Protein AF-A0A645DY50-F1 (afdb_monomer_lite)

Foldseek 3Di:
DVVVVVVVVVVLVVCCVVVVVCLVVPDPDDPVNLVVSLVSLQVSLVVCVVVVVLVSNLVSLVVSCVSCVVVVPLPSNLVSLLSNLVSCVVVVHDLVVSLVSLVSSLVSCVVVVVVVSNVVSVVVNVVSPDD

Organism: NCBI:txid1076179

Radius of gyration: 15.61 Å; chains: 1; bounding box: 38×38×40 Å

Sequence (131 aa):
MVYAREKELEKAEVYFNRVFEKIYTYPIHTTEDIWRVLNIVFHCGVFFAQDGDLETSDALLNYAIDICSDNHLTYYLARAAAQLAKNAQAKNKSKAEVLELIQDALAFAKINKNKKLIDELNRMKKNDTID

Structure (mmCIF, N/CA/C/O backbone):
data_AF-A0A645DY50-F1
#
_entry.id   AF-A0A645DY50-F1
#
loop_
_atom_site.group_PDB
_atom_site.id
_atom_site.type_symbol
_atom_site.label_atom_id
_atom_site.label_alt_id
_atom_site.label_comp_id
_atom_site.label_asym_id
_atom_site.label_entity_id
_atom_site.label_seq_id
_atom_site.pdbx_PDB_ins_code
_atom_site.Cartn_x
_atom_site.Cartn_y
_atom_site.Cartn_z
_atom_site.occupancy
_atom_site.B_iso_or_equiv
_atom_site.auth_seq_id
_atom_site.auth_comp_id
_atom_site.auth_asym_id
_atom_site.auth_atom_id
_atom_site.pdbx_PDB_model_num
ATOM 1 N N . MET A 1 1 ? -8.383 27.201 -10.229 1.00 48.66 1 MET A N 1
ATOM 2 C CA . MET A 1 1 ? -7.807 26.071 -9.463 1.00 48.66 1 MET A CA 1
ATOM 3 C C . MET A 1 1 ? -8.304 24.710 -9.955 1.00 48.66 1 MET A C 1
ATOM 5 O O . MET A 1 1 ? -7.465 23.839 -10.097 1.00 48.66 1 MET A O 1
ATOM 9 N N . VAL A 1 2 ? -9.585 24.535 -10.315 1.00 37.50 2 VAL A N 1
ATOM 10 C CA . VAL A 1 2 ? -10.121 23.268 -10.880 1.00 37.50 2 VAL A CA 1
ATOM 11 C C . VAL A 1 2 ? -9.463 22.877 -12.218 1.00 37.50 2 VAL A C 1
ATOM 13 O O . VAL A 1 2 ? -8.907 21.794 -12.325 1.00 37.50 2 VAL A O 1
ATOM 16 N N . TYR A 1 3 ? -9.351 23.813 -13.167 1.00 31.73 3 TYR A N 1
ATOM 17 C CA . TYR A 1 3 ? -8.714 23.573 -14.476 1.00 31.73 3 TYR A CA 1
ATOM 18 C C . TYR A 1 3 ? -7.229 23.162 -14.440 1.00 31.73 3 TYR A C 1
ATOM 20 O O . TYR A 1 3 ? -6.725 22.582 -15.398 1.00 31.73 3 TYR A O 1
ATOM 28 N N . ALA A 1 4 ? -6.495 23.516 -13.379 1.00 39.62 4 ALA A N 1
ATOM 29 C CA . ALA A 1 4 ? -5.093 23.116 -13.232 1.00 39.62 4 ALA A CA 1
ATOM 30 C C . ALA A 1 4 ? -5.000 21.661 -12.757 1.00 39.62 4 ALA A C 1
ATOM 32 O O . ALA A 1 4 ? -4.201 20.902 -13.291 1.00 39.62 4 ALA A O 1
ATOM 33 N N . ARG A 1 5 ? -5.886 21.276 -11.830 1.00 48.03 5 ARG A N 1
ATOM 34 C CA . ARG A 1 5 ? -6.011 19.910 -11.324 1.00 48.03 5 ARG A CA 1
ATOM 35 C C . ARG A 1 5 ? -6.487 18.952 -12.416 1.00 48.03 5 ARG A C 1
ATOM 37 O O . ARG A 1 5 ? -5.848 17.938 -12.626 1.00 48.03 5 ARG A O 1
ATOM 44 N N . GLU A 1 6 ? -7.507 19.318 -13.192 1.00 51.97 6 GLU A N 1
ATOM 45 C CA . GLU A 1 6 ? -7.982 18.506 -14.329 1.00 51.97 6 GLU A CA 1
ATOM 46 C C . GLU A 1 6 ? -6.885 18.266 -15.379 1.00 51.97 6 GLU A C 1
ATOM 48 O O . GLU A 1 6 ? -6.697 17.144 -15.838 1.00 51.97 6 GLU A O 1
ATOM 53 N N . LYS A 1 7 ? -6.081 19.289 -15.700 1.00 55.44 7 LYS A N 1
ATOM 54 C CA . LYS A 1 7 ? -4.935 19.143 -16.614 1.00 55.44 7 LYS A CA 1
ATOM 55 C C . LYS A 1 7 ? -3.785 18.320 -16.035 1.00 55.44 7 LYS A C 1
ATOM 57 O O . LYS A 1 7 ? -2.999 17.764 -16.799 1.00 55.44 7 LYS A O 1
ATOM 62 N N . GLU A 1 8 ? -3.622 18.296 -14.717 1.00 57.53 8 GLU A N 1
ATOM 63 C CA . GLU A 1 8 ? -2.635 17.449 -14.042 1.00 57.53 8 GLU A CA 1
ATOM 64 C C . GLU A 1 8 ? -3.101 15.995 -13.968 1.00 57.53 8 GLU A C 1
ATOM 66 O O . GLU A 1 8 ? -2.274 15.105 -14.139 1.00 57.53 8 GLU A O 1
ATOM 71 N N . LEU A 1 9 ? -4.407 15.760 -13.824 1.00 56.50 9 LEU A N 1
ATOM 72 C CA . LEU A 1 9 ? -5.022 14.433 -13.865 1.00 56.50 9 LEU A CA 1
ATOM 73 C C . LEU A 1 9 ? -4.952 13.817 -15.254 1.00 56.50 9 LEU A C 1
ATOM 75 O O . LEU A 1 9 ? -4.447 12.712 -15.396 1.00 56.50 9 LEU A O 1
ATOM 79 N N . GLU A 1 10 ? -5.328 14.566 -16.288 1.00 59.78 10 GLU A N 1
ATOM 80 C CA . GLU A 1 10 ? -5.237 14.104 -17.676 1.00 59.78 10 GLU A CA 1
ATOM 81 C C . GLU A 1 10 ? -3.776 13.794 -18.062 1.00 59.78 10 GLU A C 1
ATOM 83 O O . GLU A 1 10 ? -3.477 12.815 -18.744 1.00 59.78 10 GLU A O 1
ATOM 88 N N . LYS A 1 11 ? -2.814 14.578 -17.553 1.00 59.03 11 LYS A N 1
ATOM 89 C CA . LYS A 1 11 ? -1.381 14.286 -17.717 1.00 59.03 11 LYS A CA 1
ATOM 90 C C . LYS A 1 11 ? -0.924 13.077 -16.913 1.00 59.03 11 LYS A C 1
ATOM 92 O O . LYS A 1 11 ? -0.106 12.318 -17.428 1.00 59.03 11 LYS A O 1
ATOM 97 N N . ALA A 1 12 ? -1.394 12.916 -15.680 1.00 56.94 12 ALA A N 1
ATOM 98 C CA . ALA A 1 12 ? -1.058 11.779 -14.836 1.00 56.94 12 ALA A CA 1
ATOM 99 C C . ALA A 1 12 ? -1.614 10.487 -15.430 1.00 56.94 12 ALA A C 1
ATOM 101 O O . ALA A 1 12 ? -0.880 9.515 -15.489 1.00 56.94 12 ALA A O 1
ATOM 102 N N . GLU A 1 13 ? -2.833 10.501 -15.961 1.00 61.38 13 GLU A N 1
ATOM 103 C CA . GLU A 1 13 ? -3.481 9.378 -16.635 1.00 61.38 13 GLU A CA 1
ATOM 104 C C . GLU A 1 13 ? -2.799 9.036 -17.969 1.00 61.38 13 GLU A C 1
ATOM 106 O O . GLU A 1 13 ? -2.510 7.875 -18.243 1.00 61.38 13 GLU A O 1
ATOM 111 N N . VAL A 1 14 ? -2.439 10.030 -18.790 1.00 61.66 14 VAL A N 1
ATOM 112 C CA . VAL A 1 14 ? -1.679 9.792 -20.032 1.00 61.66 14 VAL A CA 1
ATOM 113 C C . VAL A 1 14 ? -0.261 9.298 -19.740 1.00 61.66 14 VAL A C 1
ATOM 115 O O . VAL A 1 14 ? 0.240 8.411 -20.437 1.00 61.66 14 VAL A O 1
ATOM 118 N N . TYR A 1 15 ? 0.407 9.863 -18.730 1.00 60.69 15 TYR A N 1
ATOM 119 C CA . TYR A 1 15 ? 1.706 9.378 -18.266 1.00 60.69 15 TYR A CA 1
ATOM 120 C C . TYR A 1 15 ? 1.566 7.953 -17.741 1.00 60.69 15 TYR A C 1
ATOM 122 O O . TYR A 1 15 ? 2.341 7.091 -18.135 1.00 60.69 15 TYR A O 1
ATOM 130 N N . PHE A 1 16 ? 0.532 7.697 -16.946 1.00 62.78 16 PHE A N 1
ATOM 131 C CA . PHE A 1 16 ? 0.197 6.401 -16.394 1.00 62.78 16 PHE A CA 1
ATOM 132 C C . PHE A 1 16 ? -0.021 5.380 -17.501 1.00 62.78 16 PHE A C 1
ATOM 134 O O . PHE A 1 16 ? 0.802 4.493 -17.628 1.00 62.78 16 PHE A O 1
ATOM 141 N N . ASN A 1 17 ? -0.996 5.552 -18.390 1.00 64.56 17 ASN A N 1
ATOM 142 C CA . ASN A 1 17 ? -1.288 4.604 -19.468 1.00 64.56 17 ASN A CA 1
ATOM 143 C C . ASN A 1 17 ? -0.057 4.296 -20.341 1.00 64.56 17 ASN A C 1
ATOM 145 O O . ASN A 1 17 ? 0.209 3.141 -20.664 1.00 64.56 17 ASN A O 1
ATOM 149 N N . ARG A 1 18 ? 0.770 5.305 -20.657 1.00 62.44 18 ARG A N 1
ATOM 150 C CA . ARG A 1 18 ? 1.994 5.114 -21.463 1.00 62.44 18 ARG A CA 1
ATOM 151 C C . ARG A 1 18 ? 3.145 4.461 -20.705 1.00 62.44 18 ARG A C 1
ATOM 153 O O . ARG A 1 18 ? 3.996 3.819 -21.322 1.00 62.44 18 ARG A O 1
ATOM 160 N N . VAL A 1 19 ? 3.240 4.699 -19.402 1.00 62.69 19 VAL A N 1
ATOM 161 C CA . VAL A 1 19 ? 4.303 4.161 -18.551 1.00 62.69 19 VAL A CA 1
ATOM 162 C C . VAL A 1 19 ? 3.910 2.785 -18.025 1.00 62.69 19 VAL A C 1
ATOM 164 O O . VAL A 1 19 ? 4.783 1.942 -17.903 1.00 62.69 19 VAL A O 1
ATOM 167 N N . PHE A 1 20 ? 2.627 2.512 -17.804 1.00 65.19 20 PHE A N 1
ATOM 168 C CA . PHE A 1 20 ? 2.112 1.264 -17.253 1.00 65.19 20 PHE A CA 1
ATOM 169 C C . PHE A 1 20 ? 2.265 0.107 -18.237 1.00 65.19 20 PHE A C 1
ATOM 171 O O . PHE A 1 20 ? 2.861 -0.903 -17.872 1.00 65.19 20 PHE A O 1
ATOM 178 N N . GLU A 1 21 ? 1.871 0.289 -19.505 1.00 64.56 21 GLU A N 1
ATOM 179 C CA . GLU A 1 21 ? 2.150 -0.701 -20.561 1.00 64.56 21 GLU A CA 1
ATOM 180 C C . GLU A 1 21 ? 3.646 -1.030 -20.629 1.00 64.56 21 GLU A C 1
ATOM 182 O O . GLU A 1 21 ? 4.041 -2.191 -20.719 1.00 64.56 21 GLU A O 1
ATOM 187 N N . LYS A 1 22 ? 4.497 -0.006 -20.504 1.00 63.84 22 LYS A N 1
ATOM 188 C CA . LYS A 1 22 ? 5.949 -0.185 -20.519 1.00 63.84 22 LYS A CA 1
ATOM 189 C C . LYS A 1 22 ? 6.477 -0.836 -19.248 1.00 63.84 22 LYS A C 1
ATOM 191 O O . LYS A 1 22 ? 7.391 -1.637 -19.373 1.00 63.84 22 LYS A O 1
ATOM 196 N N . ILE A 1 23 ? 5.921 -0.535 -18.072 1.00 66.69 23 ILE A N 1
ATOM 197 C CA . ILE A 1 23 ? 6.316 -1.104 -16.776 1.00 66.69 23 ILE A CA 1
ATOM 198 C C . ILE A 1 23 ? 6.043 -2.608 -16.745 1.00 66.69 23 ILE A C 1
ATOM 200 O O . ILE A 1 23 ? 6.944 -3.351 -16.372 1.00 66.69 23 ILE A O 1
ATOM 204 N N . TYR A 1 24 ? 4.867 -3.068 -17.189 1.00 62.62 24 TYR A N 1
ATOM 205 C CA . TYR A 1 24 ? 4.560 -4.507 -17.218 1.00 62.62 24 TYR A CA 1
ATOM 206 C C . TYR A 1 24 ? 5.502 -5.288 -18.133 1.00 62.62 24 TYR A C 1
ATOM 208 O O . TYR A 1 24 ? 5.843 -6.433 -17.853 1.00 62.62 24 TYR A O 1
ATOM 216 N N . THR A 1 25 ? 5.937 -4.660 -19.224 1.00 66.50 25 THR A N 1
ATOM 217 C CA . THR A 1 25 ? 6.898 -5.252 -20.162 1.00 66.50 25 THR A CA 1
ATOM 218 C C . THR A 1 25 ? 8.355 -4.937 -19.824 1.00 66.50 25 THR A C 1
ATOM 220 O O . THR A 1 25 ? 9.249 -5.392 -20.539 1.00 66.50 25 THR A O 1
ATOM 223 N N . TYR A 1 26 ? 8.619 -4.137 -18.783 1.00 65.44 26 TYR A N 1
ATOM 224 C CA . TYR A 1 26 ? 9.970 -3.692 -18.469 1.00 65.44 26 TYR A CA 1
ATOM 225 C C . TYR A 1 26 ? 10.726 -4.855 -17.835 1.00 65.44 26 TYR A C 1
ATOM 227 O O . TYR A 1 26 ? 10.325 -5.341 -16.775 1.00 65.44 26 TYR A O 1
ATOM 235 N N . PRO A 1 27 ? 11.826 -5.313 -18.444 1.00 61.06 27 PRO A N 1
ATOM 236 C CA . PRO A 1 27 ? 12.521 -6.458 -17.913 1.00 61.06 27 PRO A CA 1
ATOM 237 C C . PRO A 1 27 ? 13.306 -6.021 -16.672 1.00 61.06 27 PRO A C 1
ATOM 239 O O . PRO A 1 27 ? 14.251 -5.233 -16.728 1.00 61.06 27 PRO A O 1
ATOM 242 N N . ILE A 1 28 ? 12.861 -6.507 -15.518 1.00 66.75 28 ILE A N 1
ATOM 243 C CA . ILE A 1 28 ? 13.499 -6.249 -14.233 1.00 66.75 28 ILE A CA 1
ATOM 244 C C . ILE A 1 28 ? 14.752 -7.125 -14.155 1.00 66.75 28 ILE A C 1
ATOM 246 O O . ILE A 1 28 ? 14.666 -8.334 -13.951 1.00 66.75 28 ILE A O 1
ATOM 250 N N . HIS A 1 29 ? 15.920 -6.517 -14.352 1.00 72.06 29 HIS A N 1
ATOM 251 C CA . HIS A 1 29 ? 17.202 -7.228 -14.331 1.00 72.06 29 HIS A CA 1
ATOM 252 C C . HIS A 1 29 ? 18.043 -6.906 -13.100 1.00 72.06 29 HIS A C 1
ATOM 254 O O . HIS A 1 29 ? 18.891 -7.705 -12.705 1.00 72.06 29 HIS A O 1
ATOM 260 N N . THR A 1 30 ? 17.823 -5.736 -12.501 1.00 81.62 30 THR A N 1
ATOM 261 C CA . THR A 1 30 ? 18.624 -5.240 -11.385 1.00 81.62 30 THR A CA 1
ATOM 262 C C . THR A 1 30 ? 17.754 -4.793 -10.220 1.00 81.62 30 THR A C 1
ATOM 264 O O . THR A 1 30 ? 16.587 -4.433 -10.370 1.00 81.62 30 THR A O 1
ATOM 267 N N . THR A 1 31 ? 18.362 -4.737 -9.038 1.00 81.81 31 THR A N 1
ATOM 268 C CA . THR A 1 31 ? 17.743 -4.152 -7.849 1.00 81.81 31 THR A CA 1
ATOM 269 C C . THR A 1 31 ? 17.305 -2.702 -8.088 1.00 81.81 31 THR A C 1
ATOM 271 O O . THR A 1 31 ? 16.239 -2.298 -7.636 1.00 81.81 31 THR A O 1
ATOM 274 N N . GLU A 1 32 ? 18.085 -1.918 -8.835 1.00 85.25 32 GLU A N 1
ATOM 275 C CA . GLU A 1 32 ? 17.784 -0.517 -9.163 1.00 85.25 32 GLU A CA 1
ATOM 276 C C . GLU A 1 32 ? 16.527 -0.376 -10.030 1.00 85.25 32 GLU A C 1
ATOM 278 O O . GLU A 1 32 ? 15.711 0.520 -9.796 1.00 85.25 32 GLU A O 1
ATOM 283 N N . ASP A 1 33 ? 16.327 -1.297 -10.976 1.00 84.19 33 ASP A N 1
ATOM 284 C CA . ASP A 1 33 ? 15.113 -1.354 -11.789 1.00 84.19 33 ASP A CA 1
ATOM 285 C C . ASP A 1 33 ? 13.871 -1.595 -10.926 1.00 84.19 33 ASP A C 1
ATOM 287 O O . ASP A 1 33 ? 12.869 -0.894 -11.095 1.00 84.19 33 ASP A O 1
ATOM 291 N N . ILE A 1 34 ? 13.961 -2.519 -9.958 1.00 86.06 34 ILE A N 1
ATOM 292 C CA . ILE A 1 34 ? 12.879 -2.791 -8.999 1.00 86.06 34 ILE A CA 1
ATOM 293 C C . ILE A 1 34 ? 12.531 -1.513 -8.242 1.00 86.06 34 ILE A C 1
ATOM 295 O O . ILE A 1 34 ? 11.369 -1.112 -8.207 1.00 86.06 34 ILE A O 1
ATOM 299 N N . TRP A 1 35 ? 13.531 -0.835 -7.671 1.00 87.19 35 TRP A N 1
ATOM 300 C CA . TRP A 1 35 ? 13.307 0.396 -6.911 1.00 87.19 35 TRP A CA 1
ATOM 301 C C . TRP A 1 35 ? 12.666 1.494 -7.756 1.00 87.19 35 TRP A C 1
ATOM 303 O O . TRP A 1 35 ? 11.796 2.209 -7.255 1.00 87.19 35 TRP A O 1
ATOM 313 N N . ARG A 1 36 ? 13.062 1.629 -9.027 1.00 87.06 36 ARG A N 1
ATOM 314 C CA . ARG A 1 36 ? 12.497 2.634 -9.931 1.00 87.06 36 ARG A CA 1
ATOM 315 C C . ARG A 1 36 ? 11.036 2.341 -10.257 1.00 87.06 36 ARG A C 1
ATOM 317 O O . ARG A 1 36 ? 10.207 3.240 -10.132 1.00 87.06 36 ARG A O 1
ATOM 324 N N . VAL A 1 37 ? 10.719 1.105 -10.644 1.00 86.38 37 VAL A N 1
ATOM 325 C CA . VAL A 1 37 ? 9.336 0.693 -10.930 1.00 86.38 37 VAL A CA 1
ATOM 326 C C . VAL A 1 37 ? 8.470 0.873 -9.686 1.00 86.38 37 VAL A C 1
ATOM 328 O O . VAL A 1 37 ? 7.431 1.524 -9.743 1.00 86.38 37 VAL A O 1
ATOM 331 N N . LEU A 1 38 ? 8.941 0.377 -8.545 1.00 90.38 38 LEU A N 1
ATOM 332 C CA . LEU A 1 38 ? 8.220 0.426 -7.281 1.00 90.38 38 LEU A CA 1
ATOM 333 C C . LEU A 1 38 ? 7.967 1.861 -6.814 1.00 90.38 38 LEU A C 1
ATOM 335 O O . LEU A 1 38 ? 6.875 2.164 -6.341 1.00 90.38 38 LEU A O 1
ATOM 339 N N . ASN A 1 39 ? 8.940 2.761 -6.990 1.00 90.06 39 ASN A N 1
ATOM 340 C CA . ASN A 1 39 ? 8.759 4.180 -6.699 1.00 90.06 39 ASN A CA 1
ATOM 341 C C . ASN A 1 39 ? 7.628 4.779 -7.549 1.00 90.06 39 ASN A C 1
ATOM 343 O O . ASN A 1 39 ? 6.711 5.379 -6.990 1.00 90.06 39 ASN A O 1
ATOM 347 N N . ILE A 1 40 ? 7.657 4.566 -8.869 1.00 88.06 40 ILE A N 1
ATOM 348 C CA . ILE A 1 40 ? 6.643 5.098 -9.790 1.00 88.06 40 ILE A CA 1
ATOM 349 C C . ILE A 1 40 ? 5.259 4.548 -9.436 1.00 88.06 40 ILE A C 1
ATOM 351 O O . ILE A 1 40 ? 4.342 5.323 -9.177 1.00 88.06 40 ILE A O 1
ATOM 355 N N . VAL A 1 41 ? 5.120 3.221 -9.363 1.00 90.12 41 VAL A N 1
ATOM 356 C CA . VAL A 1 41 ? 3.842 2.543 -9.096 1.00 90.12 41 VAL A CA 1
ATOM 357 C C . VAL A 1 41 ? 3.257 2.988 -7.755 1.00 90.12 41 VAL A C 1
ATOM 359 O O . VAL A 1 41 ? 2.092 3.379 -7.692 1.00 90.12 41 VAL A O 1
ATOM 362 N N . PHE A 1 42 ? 4.067 3.000 -6.692 1.00 94.12 42 PHE A N 1
ATOM 363 C CA . PHE A 1 42 ? 3.613 3.417 -5.367 1.00 94.12 42 PHE A CA 1
ATOM 364 C C . PHE A 1 42 ? 3.136 4.875 -5.356 1.00 94.12 42 PHE A C 1
ATOM 366 O O . PHE A 1 42 ? 2.071 5.177 -4.815 1.00 94.12 42 PHE A O 1
ATOM 373 N N . HIS A 1 43 ? 3.909 5.793 -5.945 1.00 91.62 43 HIS A N 1
ATOM 374 C CA . HIS A 1 43 ? 3.550 7.209 -5.948 1.00 91.62 43 HIS A CA 1
ATOM 375 C C . HIS A 1 43 ? 2.329 7.503 -6.826 1.00 91.62 43 HIS A C 1
ATOM 377 O O . HIS A 1 43 ? 1.501 8.319 -6.424 1.00 91.62 43 HIS A O 1
ATOM 383 N N . CYS A 1 44 ? 2.159 6.799 -7.949 1.00 89.00 44 CYS A N 1
ATOM 384 C CA . CYS A 1 44 ? 0.922 6.839 -8.727 1.00 89.00 44 CYS A CA 1
ATOM 385 C C . CYS A 1 44 ? -0.268 6.326 -7.907 1.00 89.00 44 CYS A C 1
ATOM 387 O O . CYS A 1 44 ? -1.298 6.991 -7.859 1.00 89.00 44 CYS A O 1
ATOM 389 N N . GLY A 1 45 ? -0.118 5.204 -7.195 1.00 91.62 45 GLY A N 1
ATOM 390 C CA . GLY A 1 45 ? -1.177 4.670 -6.336 1.00 91.62 45 GLY A CA 1
ATOM 391 C C . GLY A 1 45 ? -1.626 5.681 -5.278 1.00 91.62 45 GLY A C 1
ATOM 392 O O . GLY A 1 45 ? -2.817 5.947 -5.132 1.00 91.62 45 GLY A O 1
ATOM 393 N N . VAL A 1 46 ? -0.682 6.326 -4.588 1.00 94.44 46 VAL A N 1
ATOM 394 C CA . VAL A 1 46 ? -0.993 7.387 -3.612 1.00 94.44 46 VAL A CA 1
ATOM 395 C C . VAL A 1 46 ? -1.643 8.608 -4.273 1.00 94.44 46 VAL A C 1
ATOM 397 O O . VAL A 1 46 ? -2.545 9.201 -3.687 1.00 94.44 46 VAL A O 1
ATOM 400 N N . PHE A 1 47 ? -1.208 8.990 -5.475 1.00 89.88 47 PHE A N 1
ATOM 401 C CA . PHE A 1 47 ? -1.784 10.116 -6.212 1.00 89.88 47 PHE A CA 1
ATOM 402 C C . PHE A 1 47 ? -3.258 9.874 -6.561 1.00 89.88 47 PHE A C 1
ATOM 404 O O . PHE A 1 47 ? -4.102 10.704 -6.231 1.00 89.88 47 PHE A O 1
ATOM 411 N N . PHE A 1 48 ? -3.591 8.713 -7.131 1.00 87.75 48 PHE A N 1
ATOM 412 C CA . PHE A 1 48 ? -4.982 8.365 -7.437 1.00 87.75 48 PHE A CA 1
ATOM 413 C C . PHE A 1 48 ? -5.847 8.269 -6.170 1.00 87.75 48 PHE A C 1
ATOM 415 O O . PHE A 1 48 ? -6.987 8.729 -6.174 1.00 87.75 48 PHE A O 1
ATOM 422 N N . ALA A 1 49 ? -5.286 7.803 -5.043 1.00 93.38 49 ALA A N 1
ATOM 423 C CA . ALA A 1 49 ? -5.992 7.839 -3.760 1.00 93.38 49 ALA A CA 1
ATOM 424 C C . ALA A 1 49 ? -6.359 9.266 -3.322 1.00 93.38 49 ALA A C 1
ATOM 426 O O . ALA A 1 49 ? -7.456 9.500 -2.821 1.00 93.38 49 ALA A O 1
ATOM 427 N N . GLN A 1 50 ? -5.442 10.223 -3.497 1.00 92.06 50 GLN A N 1
ATOM 428 C CA . GLN A 1 50 ? -5.673 11.633 -3.159 1.00 92.06 50 GLN A CA 1
ATOM 429 C C . GLN A 1 50 ? -6.704 12.292 -4.074 1.00 92.06 50 GLN A C 1
ATOM 431 O O . GLN A 1 50 ? -7.383 13.234 -3.655 1.00 92.06 50 GLN A O 1
ATOM 436 N N . ASP A 1 51 ? -6.814 11.809 -5.310 1.00 86.75 51 ASP A N 1
ATOM 437 C CA . ASP A 1 51 ? -7.802 12.309 -6.252 1.00 86.75 51 ASP A CA 1
ATOM 438 C C . ASP A 1 51 ? -9.192 11.680 -6.088 1.00 86.75 51 ASP A C 1
ATOM 440 O O . ASP A 1 51 ? -10.187 12.269 -6.498 1.00 86.75 51 ASP A O 1
ATOM 444 N N . GLY A 1 52 ? -9.277 10.545 -5.391 1.00 90.00 52 GLY A N 1
ATOM 445 C CA . GLY A 1 52 ? -10.525 9.824 -5.144 1.00 90.00 52 GLY A CA 1
ATOM 446 C C . GLY A 1 52 ? -10.778 8.676 -6.121 1.00 90.00 52 GLY A C 1
ATOM 447 O O . GLY A 1 52 ? -11.762 7.957 -5.952 1.00 90.00 52 GLY A O 1
ATOM 448 N N . ASP A 1 53 ? -9.879 8.439 -7.081 1.00 88.38 53 ASP A N 1
ATOM 449 C CA . ASP A 1 53 ? -9.873 7.214 -7.882 1.00 88.38 53 ASP A CA 1
ATOM 450 C C . ASP A 1 53 ? -9.241 6.065 -7.082 1.00 88.38 53 ASP A C 1
ATOM 452 O O . ASP A 1 53 ? -8.084 5.660 -7.242 1.00 88.38 53 ASP A O 1
ATOM 456 N N . LEU A 1 54 ? -10.030 5.565 -6.135 1.00 93.12 54 LEU A N 1
ATOM 457 C CA . LEU A 1 54 ? -9.596 4.536 -5.203 1.00 93.12 54 LEU A CA 1
ATOM 458 C C . LEU A 1 54 ? -9.489 3.149 -5.863 1.00 93.12 54 LEU A C 1
ATOM 460 O O . LEU A 1 54 ? -8.851 2.266 -5.300 1.00 93.12 54 LEU A O 1
ATOM 464 N N . GLU A 1 55 ? -10.106 2.920 -7.025 1.00 90.94 55 GLU A N 1
ATOM 465 C CA . GLU A 1 55 ? -9.977 1.648 -7.753 1.00 90.94 55 GLU A CA 1
ATOM 466 C C . GLU A 1 55 ? -8.627 1.559 -8.466 1.00 90.94 55 GLU A C 1
ATOM 468 O O . GLU A 1 55 ? -7.885 0.595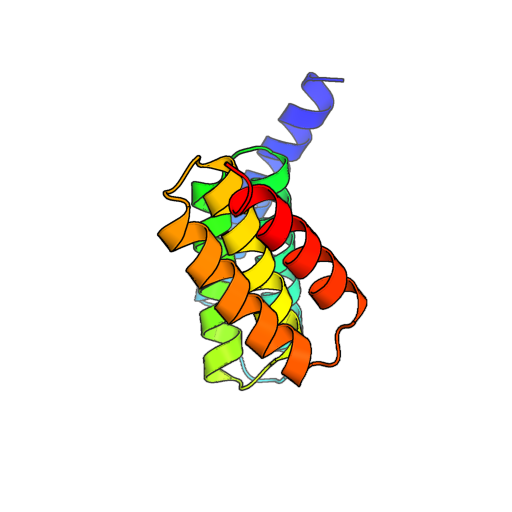 -8.260 1.00 90.94 55 GLU A O 1
ATOM 473 N N . THR A 1 56 ? -8.246 2.599 -9.216 1.00 86.81 56 THR A N 1
ATOM 474 C CA . THR A 1 56 ? -6.919 2.664 -9.847 1.00 86.81 56 THR A CA 1
ATOM 475 C C . THR A 1 56 ? -5.814 2.664 -8.792 1.00 86.81 56 THR A C 1
ATOM 477 O O . THR A 1 56 ? -4.795 1.985 -8.943 1.00 86.81 56 THR A O 1
ATOM 480 N N . SER A 1 57 ? -6.029 3.374 -7.679 1.00 93.69 57 SER A N 1
ATOM 481 C CA . SER A 1 57 ? -5.115 3.345 -6.539 1.00 93.69 57 SER A CA 1
ATOM 482 C C . SER A 1 57 ? -4.906 1.932 -5.991 1.00 93.69 57 SER A C 1
ATOM 484 O O . SER A 1 57 ? -3.761 1.498 -5.853 1.00 93.69 57 SER A O 1
ATOM 486 N N . ASP A 1 58 ? -5.986 1.194 -5.719 1.00 95.75 58 ASP A N 1
ATOM 487 C CA . ASP A 1 58 ? -5.893 -0.159 -5.166 1.00 95.75 58 ASP A CA 1
ATOM 488 C C . ASP A 1 58 ? -5.183 -1.112 -6.130 1.00 95.75 58 ASP A C 1
ATOM 490 O O . ASP A 1 58 ? -4.308 -1.868 -5.707 1.00 95.75 58 ASP A O 1
ATOM 494 N N . ALA A 1 59 ? -5.491 -1.049 -7.429 1.00 90.25 59 ALA A N 1
ATOM 495 C CA . ALA A 1 59 ? -4.815 -1.863 -8.438 1.00 90.25 59 ALA A CA 1
ATOM 496 C C . ALA A 1 59 ? -3.293 -1.631 -8.433 1.00 90.25 59 ALA A C 1
ATOM 498 O O . ALA A 1 59 ? -2.504 -2.577 -8.471 1.00 90.25 59 ALA A O 1
ATOM 499 N N . LEU A 1 60 ? -2.870 -0.370 -8.314 1.00 91.06 60 LEU A N 1
ATOM 500 C CA . LEU A 1 60 ? -1.458 -0.001 -8.276 1.00 91.06 60 LEU A CA 1
ATOM 501 C C . LEU A 1 60 ? -0.741 -0.457 -7.021 1.00 91.06 60 LEU A C 1
ATOM 503 O O . LEU A 1 60 ? 0.388 -0.942 -7.078 1.00 91.06 60 LEU A O 1
ATOM 507 N N . LEU A 1 61 ? -1.383 -0.269 -5.877 1.00 95.75 61 LEU A N 1
ATOM 508 C CA . LEU A 1 61 ? -0.794 -0.613 -4.595 1.00 95.75 61 LEU A CA 1
ATOM 509 C C . LEU A 1 61 ? -0.695 -2.130 -4.434 1.00 95.75 61 LEU A C 1
ATOM 511 O O . LEU A 1 61 ? 0.317 -2.592 -3.917 1.00 95.75 61 LEU A O 1
ATOM 515 N N . ASN A 1 62 ? -1.666 -2.895 -4.940 1.00 95.38 62 ASN A N 1
ATOM 516 C CA . ASN A 1 62 ? -1.569 -4.355 -5.000 1.00 95.38 62 ASN A CA 1
ATOM 517 C C . ASN A 1 62 ? -0.407 -4.802 -5.895 1.00 95.38 62 ASN A C 1
ATOM 519 O O . ASN A 1 62 ? 0.420 -5.593 -5.456 1.00 95.38 62 ASN A O 1
ATOM 523 N N . TYR A 1 63 ? -0.241 -4.203 -7.078 1.00 91.25 63 TYR A N 1
ATOM 524 C CA . TYR A 1 63 ? 0.917 -4.507 -7.924 1.00 91.25 63 TYR A CA 1
ATOM 525 C C . TYR A 1 63 ? 2.257 -4.162 -7.242 1.00 91.25 63 TYR A C 1
ATOM 527 O O . TYR A 1 63 ? 3.230 -4.911 -7.335 1.00 91.25 63 TYR A O 1
ATOM 535 N N . ALA A 1 64 ? 2.322 -3.056 -6.490 1.00 93.12 64 ALA A N 1
ATOM 536 C CA . ALA A 1 64 ? 3.496 -2.734 -5.679 1.00 93.12 64 ALA A CA 1
ATOM 537 C C . ALA A 1 64 ? 3.752 -3.776 -4.571 1.00 93.12 64 ALA A C 1
ATOM 539 O O . ALA A 1 64 ? 4.912 -4.079 -4.284 1.00 93.12 64 ALA A O 1
ATOM 540 N N . ILE A 1 65 ? 2.698 -4.324 -3.954 1.00 95.25 65 ILE A N 1
ATOM 541 C CA . ILE A 1 65 ? 2.795 -5.411 -2.968 1.00 95.25 65 ILE A CA 1
ATOM 542 C C . ILE A 1 65 ? 3.322 -6.694 -3.615 1.00 95.25 65 ILE A C 1
ATOM 544 O O . ILE A 1 65 ? 4.190 -7.333 -3.017 1.00 95.25 65 ILE A O 1
ATOM 548 N N . ASP A 1 66 ? 2.872 -7.040 -4.820 1.00 92.00 66 ASP A N 1
ATOM 549 C CA . ASP A 1 66 ? 3.349 -8.221 -5.550 1.00 92.00 66 ASP A CA 1
ATOM 550 C C . ASP A 1 66 ? 4.854 -8.113 -5.834 1.00 92.00 66 ASP A C 1
ATOM 552 O O . ASP A 1 66 ? 5.631 -8.976 -5.422 1.00 92.00 66 ASP A O 1
ATOM 556 N N . ILE A 1 67 ? 5.305 -6.979 -6.393 1.00 89.56 67 ILE A N 1
ATOM 557 C CA . ILE A 1 67 ? 6.738 -6.709 -6.616 1.00 89.56 67 ILE A CA 1
ATOM 558 C C . ILE A 1 67 ? 7.522 -6.812 -5.301 1.00 89.56 67 ILE A C 1
ATOM 560 O O . ILE A 1 67 ? 8.614 -7.388 -5.257 1.00 89.56 67 ILE A O 1
ATOM 564 N N . CYS A 1 68 ? 6.994 -6.232 -4.222 1.00 92.94 68 CYS A N 1
ATOM 565 C CA . CYS A 1 68 ? 7.617 -6.293 -2.907 1.00 92.94 68 CYS A CA 1
ATOM 566 C C . CYS A 1 68 ? 7.728 -7.723 -2.367 1.00 92.94 68 CYS A C 1
ATOM 568 O O . CYS A 1 68 ? 8.753 -8.054 -1.769 1.00 92.94 68 CYS A O 1
ATOM 570 N N . SER A 1 69 ? 6.700 -8.545 -2.562 1.00 91.25 69 SER A N 1
ATOM 571 C CA . SER A 1 69 ? 6.652 -9.937 -2.109 1.00 91.25 69 SER A CA 1
ATOM 572 C C . SER A 1 69 ? 7.676 -10.790 -2.853 1.00 91.25 69 SER A C 1
ATOM 574 O O . SER A 1 69 ? 8.489 -11.457 -2.208 1.00 91.25 69 SER A O 1
ATOM 576 N N . ASP A 1 70 ? 7.714 -10.670 -4.181 1.00 89.25 70 ASP A N 1
ATOM 577 C CA . ASP A 1 70 ? 8.609 -11.436 -5.056 1.00 89.25 70 ASP A CA 1
ATOM 578 C C . ASP A 1 70 ? 10.088 -11.106 -4.825 1.00 89.25 70 ASP A C 1
ATOM 580 O O . ASP A 1 70 ? 10.960 -11.959 -4.974 1.00 89.25 70 ASP A O 1
ATOM 584 N N . ASN A 1 71 ? 10.379 -9.865 -4.425 1.00 86.75 71 ASN A N 1
ATOM 585 C CA . ASN A 1 71 ? 11.747 -9.371 -4.245 1.00 86.75 71 ASN A CA 1
ATOM 586 C C . ASN A 1 71 ? 12.135 -9.169 -2.771 1.00 86.75 71 ASN A C 1
ATOM 588 O O . ASN A 1 71 ? 13.191 -8.606 -2.477 1.00 86.75 71 ASN A O 1
ATOM 592 N N . HIS A 1 72 ? 11.280 -9.600 -1.838 1.00 88.44 72 HIS A N 1
ATOM 593 C CA . HIS A 1 72 ? 11.473 -9.487 -0.387 1.00 88.44 72 HIS A CA 1
ATOM 594 C C . HIS A 1 72 ? 11.765 -8.052 0.103 1.00 88.44 72 HIS A C 1
ATOM 596 O O . HIS A 1 72 ? 12.533 -7.828 1.044 1.00 88.44 72 HIS A O 1
ATOM 602 N N . LEU A 1 73 ? 11.138 -7.052 -0.527 1.00 90.06 73 LEU A N 1
ATOM 603 C CA . LEU A 1 73 ? 11.317 -5.636 -0.208 1.00 90.06 73 LEU A CA 1
ATOM 604 C C . LEU A 1 73 ? 10.269 -5.155 0.789 1.00 90.06 73 LEU A C 1
ATOM 606 O O . LEU A 1 73 ? 9.106 -4.944 0.458 1.00 90.06 73 LEU A O 1
ATOM 610 N N . THR A 1 74 ? 10.695 -4.874 2.014 1.00 90.69 74 THR A N 1
ATOM 611 C CA . THR A 1 74 ? 9.760 -4.555 3.095 1.00 90.69 74 THR A CA 1
ATOM 612 C C . THR A 1 74 ? 9.365 -3.074 3.150 1.00 90.69 74 THR A C 1
ATOM 614 O O . THR A 1 74 ? 8.269 -2.759 3.615 1.00 90.69 74 THR A O 1
ATOM 617 N N . TYR A 1 75 ? 10.206 -2.144 2.682 1.00 90.81 75 TYR A N 1
ATOM 618 C CA . TYR A 1 75 ? 9.985 -0.701 2.883 1.00 90.81 75 TYR A CA 1
ATOM 619 C C . TYR A 1 75 ? 8.705 -0.173 2.212 1.00 90.81 75 TYR A C 1
ATOM 621 O O . TYR A 1 75 ? 7.887 0.475 2.871 1.00 90.81 75 TYR A O 1
ATOM 629 N N . TYR A 1 76 ? 8.518 -0.441 0.916 1.00 94.88 76 TYR A N 1
ATOM 630 C CA . TYR A 1 76 ? 7.309 -0.024 0.199 1.00 94.88 76 TYR A CA 1
ATOM 631 C C . TYR A 1 76 ? 6.112 -0.918 0.518 1.00 94.88 76 TYR A C 1
ATOM 633 O O . TYR A 1 76 ? 5.008 -0.390 0.573 1.00 94.88 76 TYR A O 1
ATOM 641 N N . LEU A 1 77 ? 6.326 -2.199 0.844 1.00 96.12 77 LEU A N 1
ATOM 642 C CA . LEU A 1 77 ? 5.273 -3.132 1.260 1.00 96.12 77 LEU A CA 1
ATOM 643 C C . LEU A 1 77 ? 4.419 -2.551 2.392 1.00 96.12 77 LEU A C 1
ATOM 645 O O . LEU A 1 77 ? 3.204 -2.428 2.266 1.00 96.12 77 LEU A O 1
ATOM 649 N N . ALA A 1 78 ? 5.066 -2.092 3.470 1.00 96.75 78 ALA A N 1
ATOM 650 C CA . ALA A 1 78 ? 4.358 -1.500 4.606 1.00 96.75 78 ALA A CA 1
ATOM 651 C C . ALA A 1 78 ? 3.563 -0.246 4.218 1.00 96.75 78 ALA A C 1
ATOM 653 O O . ALA A 1 78 ? 2.471 -0.009 4.730 1.00 96.75 78 ALA A O 1
ATOM 654 N N . ARG A 1 79 ? 4.116 0.577 3.322 1.00 97.75 79 ARG A N 1
ATOM 655 C CA . ARG A 1 79 ? 3.495 1.836 2.896 1.00 97.75 79 ARG A CA 1
ATOM 656 C C . ARG A 1 79 ? 2.325 1.593 1.946 1.00 97.75 79 ARG A C 1
ATOM 658 O O . ARG A 1 79 ? 1.330 2.302 2.054 1.00 97.75 79 ARG A O 1
ATOM 665 N N . ALA A 1 80 ? 2.445 0.618 1.049 1.00 98.06 80 ALA A N 1
ATOM 666 C CA . ALA A 1 80 ? 1.395 0.234 0.117 1.00 98.06 80 ALA A CA 1
ATOM 667 C C . ALA A 1 80 ? 0.205 -0.374 0.867 1.00 98.06 80 ALA A C 1
ATOM 669 O O . ALA A 1 80 ? -0.908 0.124 0.729 1.00 98.06 80 ALA A O 1
ATOM 670 N N . ALA A 1 81 ? 0.459 -1.333 1.766 1.00 98.25 81 ALA A N 1
ATOM 671 C CA . ALA A 1 81 ? -0.572 -1.920 2.623 1.00 98.25 81 ALA A CA 1
ATOM 672 C C . ALA A 1 81 ? -1.288 -0.859 3.480 1.00 98.25 81 ALA A C 1
ATOM 674 O O . ALA A 1 81 ? -2.513 -0.836 3.570 1.00 98.25 81 ALA A O 1
ATOM 675 N N . ALA A 1 82 ? -0.539 0.087 4.059 1.00 98.38 82 ALA A N 1
ATOM 676 C CA . ALA A 1 82 ? -1.140 1.178 4.821 1.00 98.38 82 ALA A CA 1
ATOM 677 C C . ALA A 1 82 ? -2.011 2.105 3.960 1.00 98.38 82 ALA A C 1
ATOM 679 O O . ALA A 1 82 ? -2.999 2.642 4.456 1.00 98.38 82 ALA A O 1
ATOM 680 N N . GLN A 1 83 ? -1.655 2.323 2.692 1.00 98.62 83 GLN A N 1
ATOM 681 C CA . GLN A 1 83 ? -2.480 3.114 1.784 1.00 98.62 83 GLN A CA 1
ATOM 682 C C . GLN A 1 83 ? -3.745 2.350 1.365 1.00 98.62 83 GLN A C 1
ATOM 684 O O . GLN A 1 83 ? -4.809 2.959 1.359 1.00 98.62 83 GLN A O 1
ATOM 689 N N . LEU A 1 84 ? -3.673 1.033 1.134 1.00 98.50 84 LEU A N 1
ATOM 690 C CA . LEU A 1 84 ? -4.859 0.193 0.906 1.00 98.50 84 LEU A CA 1
ATOM 691 C C . LEU A 1 84 ? -5.835 0.251 2.088 1.00 98.50 84 LEU A C 1
ATOM 693 O O . LEU A 1 84 ? -7.036 0.403 1.887 1.00 98.50 84 LEU A O 1
ATOM 697 N N . ALA A 1 85 ? -5.331 0.232 3.326 1.00 98.25 85 ALA A N 1
ATOM 698 C CA . ALA A 1 85 ? -6.168 0.412 4.514 1.00 98.25 85 ALA A CA 1
ATOM 699 C C . ALA A 1 85 ? -6.900 1.771 4.515 1.00 98.25 85 ALA A C 1
ATOM 701 O O . ALA A 1 85 ? -8.093 1.840 4.810 1.00 98.25 85 ALA A O 1
ATOM 702 N N . LYS A 1 86 ? -6.211 2.858 4.137 1.00 98.19 86 LYS A N 1
ATOM 703 C CA . LYS A 1 86 ? -6.826 4.194 4.002 1.00 98.19 86 LYS A CA 1
ATOM 704 C C . LYS A 1 86 ? -7.869 4.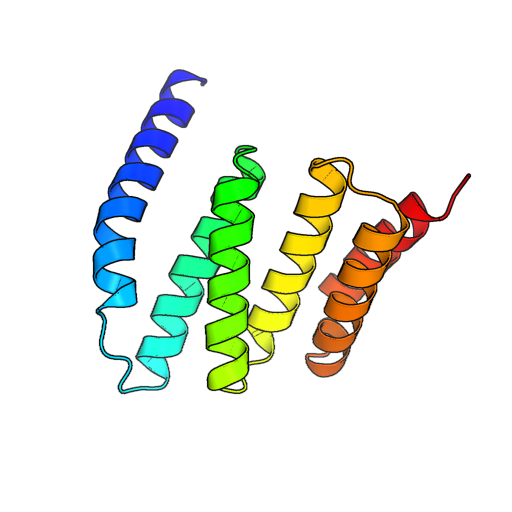228 2.890 1.00 98.19 86 LYS A C 1
ATOM 706 O O . LYS A 1 86 ? -8.927 4.823 3.073 1.00 98.19 86 LYS A O 1
ATOM 711 N N . ASN A 1 87 ? -7.582 3.590 1.759 1.00 98.25 87 ASN A N 1
ATOM 712 C CA . ASN A 1 87 ? -8.510 3.505 0.640 1.00 98.25 87 ASN A CA 1
ATOM 713 C C . ASN A 1 87 ? -9.766 2.722 1.039 1.00 98.25 87 ASN A C 1
ATOM 715 O O . ASN A 1 87 ? -10.870 3.184 0.777 1.00 98.25 87 ASN A O 1
ATOM 719 N N . ALA A 1 88 ? -9.624 1.597 1.745 1.00 97.81 88 ALA A N 1
ATOM 720 C CA . ALA A 1 88 ? -10.751 0.821 2.259 1.00 97.81 88 ALA A CA 1
ATOM 721 C C . ALA A 1 88 ? -11.630 1.641 3.220 1.00 97.81 88 ALA A C 1
ATOM 723 O O . ALA A 1 88 ? -12.857 1.617 3.100 1.00 97.81 88 ALA A O 1
ATOM 724 N N . GLN A 1 89 ? -11.014 2.426 4.111 1.00 96.12 89 GLN A N 1
ATOM 725 C CA . GLN A 1 89 ? -11.734 3.350 4.990 1.00 96.12 89 GLN A CA 1
ATOM 726 C C . GLN A 1 89 ? -12.485 4.423 4.181 1.00 96.12 89 GLN A C 1
ATOM 728 O O . GLN A 1 89 ? -13.666 4.660 4.418 1.00 96.12 89 GLN A O 1
ATOM 733 N N . ALA A 1 90 ? -11.843 5.020 3.170 1.00 96.19 90 ALA A N 1
ATOM 734 C CA . ALA A 1 90 ? -12.465 6.009 2.286 1.00 96.19 90 ALA A CA 1
ATOM 735 C C . ALA A 1 90 ? -13.590 5.421 1.406 1.00 96.19 90 ALA A C 1
ATOM 737 O O . ALA A 1 90 ? -14.573 6.105 1.124 1.00 96.19 90 ALA A O 1
ATOM 738 N N . LYS A 1 91 ? -13.491 4.138 1.030 1.00 96.25 91 LYS A N 1
ATOM 739 C CA . LYS A 1 91 ? -14.547 3.366 0.349 1.00 96.25 91 LYS A CA 1
ATOM 740 C C . LYS A 1 91 ? -15.696 2.958 1.285 1.00 96.25 91 LYS A C 1
ATOM 742 O O . LYS A 1 91 ? -16.625 2.303 0.822 1.00 96.25 91 LYS A O 1
ATOM 747 N N . ASN A 1 92 ? -15.657 3.317 2.572 1.00 95.38 92 ASN A N 1
ATOM 748 C CA . ASN A 1 92 ? -16.619 2.882 3.593 1.00 95.38 92 ASN A CA 1
ATOM 749 C C . ASN A 1 92 ? -16.783 1.351 3.636 1.00 95.38 92 ASN A C 1
ATOM 751 O O . ASN A 1 92 ? -17.896 0.836 3.769 1.00 95.38 92 ASN A O 1
ATOM 755 N N . LYS A 1 93 ? -15.674 0.613 3.485 1.00 95.62 93 LYS A N 1
ATOM 756 C CA . LYS A 1 93 ? -15.656 -0.842 3.688 1.00 95.62 93 LYS A CA 1
ATOM 757 C C . LYS A 1 93 ? -16.033 -1.185 5.127 1.00 95.62 93 LYS A C 1
ATOM 759 O O . LYS A 1 93 ? -16.051 -0.320 6.006 1.00 95.62 93 LYS A O 1
ATOM 764 N N . SER A 1 94 ? -16.355 -2.453 5.378 1.00 95.88 94 SER A N 1
ATOM 765 C CA . SER A 1 94 ? -16.732 -2.860 6.729 1.00 95.88 94 SER A CA 1
ATOM 766 C C . SER A 1 94 ? -15.582 -2.610 7.711 1.00 95.88 94 SER A C 1
ATOM 768 O O . SER A 1 94 ? -14.406 -2.748 7.369 1.00 95.88 94 SER A O 1
ATOM 770 N N . LYS A 1 95 ? -15.916 -2.280 8.965 1.00 93.56 95 LYS A N 1
ATOM 771 C CA . LYS A 1 95 ? -14.913 -2.082 10.025 1.00 93.56 95 LYS A CA 1
ATOM 772 C C . LYS A 1 95 ? -13.975 -3.287 10.166 1.00 93.56 95 LYS A C 1
ATOM 774 O O . LYS A 1 95 ? -12.800 -3.108 10.459 1.00 93.56 95 LYS A O 1
ATOM 779 N N . ALA A 1 96 ? -14.494 -4.500 9.952 1.00 95.56 96 ALA A N 1
ATOM 780 C CA . ALA A 1 96 ? -13.714 -5.732 10.000 1.00 95.56 96 ALA A CA 1
ATOM 781 C C . ALA A 1 96 ? -12.637 -5.768 8.903 1.00 95.56 96 ALA A C 1
ATOM 783 O O . ALA A 1 96 ? -11.469 -5.966 9.224 1.00 95.56 96 ALA A O 1
ATOM 784 N N . GLU A 1 97 ? -13.009 -5.492 7.649 1.00 96.38 97 GLU A N 1
ATOM 785 C CA . GLU A 1 97 ? -12.067 -5.441 6.519 1.00 96.38 97 GLU A CA 1
ATOM 786 C C . GLU A 1 97 ? -11.003 -4.351 6.714 1.00 96.38 97 GLU A C 1
ATOM 788 O O . GLU A 1 97 ? -9.813 -4.586 6.510 1.00 96.38 97 GLU A O 1
ATOM 793 N N . VAL A 1 98 ? -11.406 -3.152 7.148 1.00 97.38 98 VAL A N 1
ATOM 794 C CA . VAL A 1 98 ? -10.456 -2.052 7.392 1.00 97.38 98 VAL A CA 1
ATOM 795 C C . VAL A 1 98 ? -9.487 -2.415 8.518 1.00 97.38 98 VAL A C 1
ATOM 797 O O . VAL A 1 98 ? -8.283 -2.180 8.408 1.00 97.38 98 VAL A O 1
ATOM 800 N N . LEU A 1 99 ? -9.987 -3.027 9.594 1.00 97.06 99 LEU A N 1
ATOM 801 C CA . LEU A 1 99 ? -9.164 -3.448 10.722 1.00 97.06 99 LEU A CA 1
ATOM 802 C C . LEU A 1 99 ? -8.149 -4.529 10.328 1.00 97.06 99 LEU A C 1
ATOM 804 O O . LEU A 1 99 ? -7.011 -4.464 10.793 1.00 97.06 99 LEU A O 1
ATOM 808 N N . GLU A 1 100 ? -8.538 -5.490 9.492 1.00 97.44 100 GLU A N 1
ATOM 809 C CA . GLU A 1 100 ? -7.645 -6.521 8.953 1.00 97.44 100 GLU A CA 1
ATOM 810 C C . GLU A 1 100 ? -6.492 -5.884 8.161 1.00 97.44 100 GLU A C 1
ATOM 812 O O . GLU A 1 100 ? -5.324 -6.063 8.512 1.00 97.44 100 GLU A O 1
ATOM 817 N N . LEU A 1 101 ? -6.809 -4.995 7.214 1.00 97.94 101 LEU A N 1
ATOM 818 C CA . 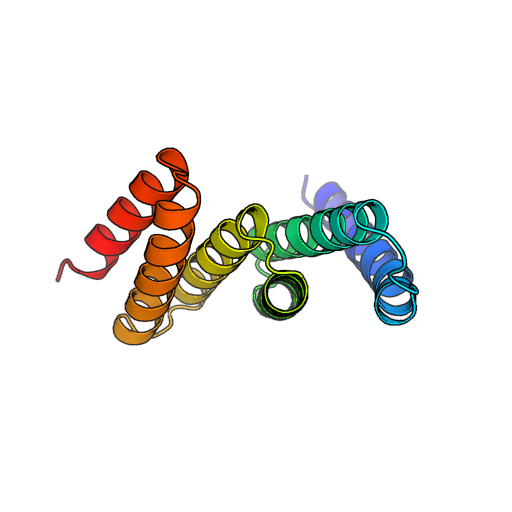LEU A 1 101 ? -5.805 -4.266 6.428 1.00 97.94 101 LEU A CA 1
ATOM 819 C C . LEU A 1 101 ? -4.864 -3.418 7.303 1.00 97.94 101 LEU A C 1
ATOM 821 O O . LEU A 1 101 ? -3.656 -3.348 7.058 1.00 97.94 101 LEU A O 1
ATOM 825 N N . ILE A 1 102 ? -5.391 -2.777 8.353 1.00 98.19 102 ILE A N 1
ATOM 826 C CA . ILE A 1 102 ? -4.576 -2.029 9.321 1.00 98.19 102 ILE A CA 1
ATOM 827 C C . ILE A 1 102 ? -3.618 -2.964 10.071 1.00 98.19 102 ILE A C 1
ATOM 829 O O . ILE A 1 102 ? -2.473 -2.582 10.337 1.00 98.19 102 ILE A O 1
ATOM 833 N N . GLN A 1 103 ? -4.065 -4.162 10.451 1.00 97.81 103 GLN A N 1
ATOM 834 C CA . GLN A 1 103 ? -3.241 -5.128 11.178 1.00 97.81 103 GLN A CA 1
ATOM 835 C C . GLN A 1 103 ? -2.096 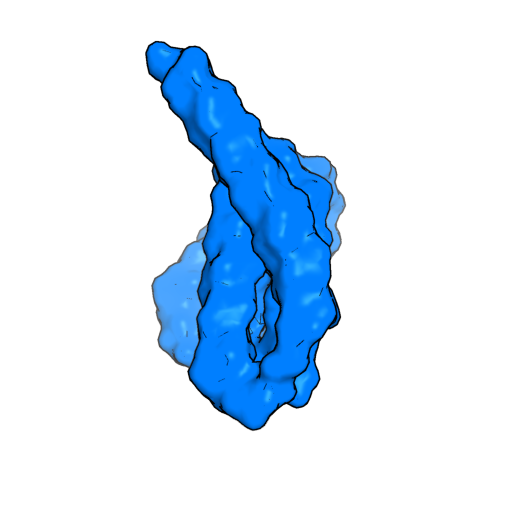-5.660 10.315 1.00 97.81 103 GLN A C 1
ATOM 837 O O . GLN A 1 103 ? -0.954 -5.682 10.792 1.00 97.81 103 GLN A O 1
ATOM 842 N N . ASP A 1 104 ? -2.364 -5.972 9.050 1.00 96.81 104 ASP A N 1
ATOM 843 C CA . ASP A 1 104 ? -1.341 -6.382 8.086 1.00 96.81 104 ASP A CA 1
ATOM 844 C C . ASP A 1 104 ? -0.305 -5.274 7.878 1.00 96.81 104 ASP A C 1
ATOM 846 O O . ASP A 1 104 ? 0.904 -5.475 8.054 1.00 96.81 104 ASP A O 1
ATOM 850 N N . ALA A 1 105 ? -0.770 -4.047 7.623 1.00 97.81 105 ALA A N 1
ATOM 851 C CA . ALA A 1 105 ? 0.102 -2.888 7.482 1.00 97.81 105 ALA A CA 1
ATOM 852 C C . ALA A 1 105 ? 0.950 -2.639 8.746 1.00 97.81 105 ALA A C 1
ATOM 854 O O . ALA A 1 105 ? 2.134 -2.299 8.650 1.00 97.81 105 ALA A O 1
ATOM 855 N N . LEU A 1 106 ? 0.385 -2.846 9.943 1.00 98.06 106 LEU A N 1
ATOM 856 C CA . LEU A 1 106 ? 1.106 -2.737 11.214 1.00 98.06 106 LEU A CA 1
ATOM 857 C C . LEU A 1 106 ? 2.195 -3.802 11.355 1.00 98.06 106 LEU A C 1
ATOM 859 O O . LEU A 1 106 ? 3.273 -3.487 11.869 1.00 98.06 106 LEU A O 1
ATOM 863 N N . ALA A 1 107 ? 1.942 -5.042 10.931 1.00 97.25 107 ALA A N 1
ATOM 864 C CA . ALA A 1 107 ? 2.941 -6.107 10.960 1.00 97.25 107 ALA A CA 1
ATOM 865 C C . ALA A 1 107 ? 4.160 -5.721 10.107 1.00 97.25 107 ALA A C 1
ATOM 867 O O . ALA A 1 107 ? 5.291 -5.704 10.607 1.00 97.25 107 ALA A O 1
ATOM 868 N N . PHE A 1 108 ? 3.930 -5.275 8.870 1.00 96.12 108 PHE A N 1
ATOM 869 C CA . PHE A 1 108 ? 5.002 -4.811 7.990 1.00 96.12 108 PHE A CA 1
ATOM 870 C C . PHE A 1 108 ? 5.700 -3.555 8.526 1.00 96.12 108 PHE A C 1
ATOM 872 O O . PHE A 1 108 ? 6.929 -3.451 8.479 1.00 96.12 108 PHE A O 1
ATOM 879 N N . ALA A 1 109 ? 4.959 -2.595 9.083 1.00 97.44 109 ALA A N 1
ATOM 880 C CA . ALA A 1 109 ? 5.543 -1.379 9.645 1.00 97.44 109 ALA A CA 1
ATOM 881 C C . ALA A 1 109 ? 6.459 -1.675 10.848 1.00 97.44 109 ALA A C 1
ATOM 883 O O . ALA A 1 109 ? 7.512 -1.044 10.982 1.00 97.44 109 ALA A O 1
ATOM 884 N N . LYS A 1 110 ? 6.104 -2.660 11.687 1.00 97.50 110 LYS A N 1
ATOM 885 C CA . LYS A 1 110 ? 6.935 -3.136 12.807 1.00 97.50 110 LYS A CA 1
ATOM 886 C C . LYS A 1 110 ? 8.227 -3.782 12.322 1.00 97.50 110 LYS A C 1
ATOM 888 O O . LYS A 1 110 ? 9.288 -3.427 12.834 1.00 97.50 110 LYS A O 1
ATOM 893 N N . ILE A 1 111 ? 8.153 -4.655 11.315 1.00 95.75 111 ILE A N 1
ATOM 894 C CA . ILE A 1 111 ? 9.337 -5.273 10.692 1.00 95.75 111 ILE A CA 1
ATOM 895 C C . ILE A 1 111 ? 10.293 -4.186 10.178 1.00 95.75 111 ILE A C 1
ATOM 897 O O . ILE A 1 111 ? 11.487 -4.212 10.469 1.00 95.75 111 ILE A O 1
ATOM 901 N N . ASN A 1 112 ? 9.754 -3.162 9.511 1.00 93.62 112 ASN A N 1
ATOM 902 C CA . ASN A 1 112 ? 10.528 -2.026 9.001 1.00 93.62 112 ASN A CA 1
ATOM 903 C C . ASN A 1 112 ? 10.943 -0.995 10.061 1.00 93.62 112 ASN A C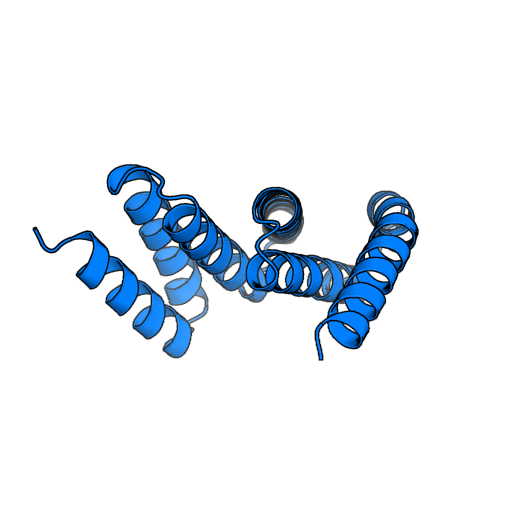 1
ATOM 905 O O . ASN A 1 112 ? 11.580 0.002 9.721 1.00 93.62 112 ASN A O 1
ATOM 909 N N . LYS A 1 113 ? 10.553 -1.171 11.330 1.00 96.69 113 LYS A N 1
ATOM 910 C CA . LYS A 1 113 ? 10.769 -0.196 12.416 1.00 96.69 113 LYS A CA 1
ATOM 911 C C . LYS A 1 113 ? 10.254 1.216 12.073 1.00 96.69 113 LYS A C 1
ATOM 913 O O . LYS A 1 113 ? 10.781 2.218 12.563 1.00 96.69 113 LYS A O 1
ATOM 918 N N . ASN A 1 114 ? 9.203 1.315 11.255 1.00 96.69 114 ASN A N 1
ATOM 919 C CA . ASN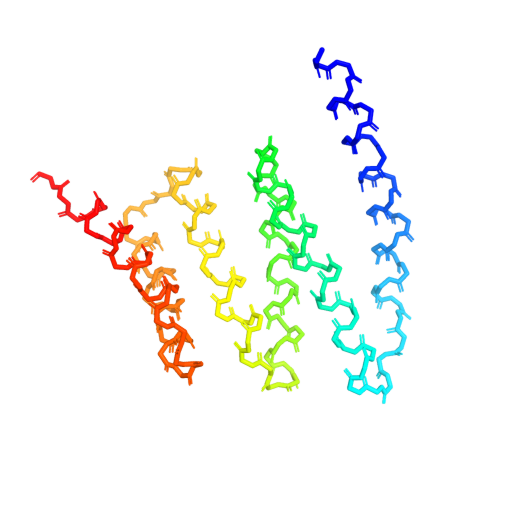 A 1 114 ? 8.639 2.584 10.799 1.00 96.69 114 ASN A CA 1
ATOM 920 C C . ASN A 1 114 ? 7.684 3.169 11.852 1.00 96.69 114 ASN A C 1
ATOM 922 O O . ASN A 1 114 ? 6.464 3.057 11.744 1.00 96.69 114 ASN A O 1
ATOM 926 N N . LYS A 1 115 ? 8.254 3.805 12.883 1.00 97.19 115 LYS A N 1
ATOM 927 C CA . LYS A 1 115 ? 7.502 4.365 14.023 1.00 97.19 115 LYS A CA 1
ATOM 928 C C . LYS A 1 115 ? 6.395 5.330 13.594 1.00 97.19 115 LYS A C 1
ATOM 930 O O . LYS A 1 115 ? 5.275 5.220 14.073 1.00 97.19 115 LYS A O 1
ATOM 935 N N . LYS A 1 116 ? 6.680 6.211 12.629 1.00 97.50 116 LYS A N 1
ATOM 936 C CA . LYS A 1 116 ? 5.705 7.194 12.135 1.00 97.50 116 LYS A CA 1
ATOM 937 C C . LYS A 1 116 ? 4.464 6.519 11.545 1.00 97.50 116 LYS A C 1
ATOM 939 O O . LYS A 1 116 ? 3.349 6.948 11.830 1.00 97.50 116 LYS A O 1
ATOM 944 N N . LEU A 1 117 ? 4.662 5.471 10.743 1.00 97.44 117 LEU A N 1
ATOM 945 C CA . LEU A 1 117 ? 3.564 4.722 10.132 1.00 97.44 117 LEU A CA 1
ATOM 946 C C . LEU A 1 117 ? 2.791 3.896 11.167 1.00 97.44 117 LEU A C 1
ATOM 948 O O . LEU A 1 117 ? 1.569 3.836 11.111 1.00 97.44 117 LEU A O 1
ATOM 952 N N . ILE A 1 118 ? 3.489 3.314 12.147 1.00 98.31 118 ILE A N 1
ATOM 953 C CA . ILE A 1 118 ? 2.858 2.609 13.273 1.00 98.31 118 ILE A CA 1
ATOM 954 C C . ILE A 1 118 ? 1.932 3.553 14.048 1.00 98.31 118 ILE A C 1
ATOM 956 O O . ILE A 1 118 ? 0.792 3.195 14.339 1.00 98.31 118 ILE A O 1
ATOM 960 N N . ASP A 1 119 ? 2.395 4.764 14.360 1.00 98.06 119 ASP A N 1
ATOM 961 C CA . ASP A 1 119 ? 1.600 5.753 15.090 1.00 98.06 119 ASP A CA 1
ATOM 962 C C . ASP A 1 119 ? 0.363 6.190 14.294 1.00 98.06 119 ASP A C 1
ATOM 964 O O . ASP A 1 119 ? -0.707 6.389 14.866 1.00 98.06 119 ASP A O 1
ATOM 968 N N . GLU A 1 120 ? 0.495 6.332 12.974 1.00 97.81 120 GLU A N 1
ATOM 969 C CA . GLU A 1 120 ? -0.621 6.635 12.076 1.00 97.81 120 GLU A CA 1
ATOM 970 C C . GLU A 1 120 ? -1.669 5.517 12.060 1.00 97.81 120 GLU A C 1
ATOM 972 O O . GLU A 1 120 ? -2.839 5.778 12.338 1.00 97.81 120 GLU A O 1
ATOM 977 N N . LEU A 1 121 ? -1.246 4.275 11.827 1.00 97.69 121 LEU A N 1
ATOM 978 C CA . LEU A 1 121 ? -2.133 3.112 11.783 1.00 97.69 121 LEU A CA 1
ATOM 979 C C . LEU A 1 121 ? -2.825 2.857 13.129 1.00 97.69 121 LEU A C 1
ATOM 981 O O . LEU A 1 121 ? -4.001 2.508 13.166 1.00 97.69 121 LEU A O 1
ATOM 985 N N . ASN A 1 122 ? -2.140 3.086 14.253 1.00 97.62 122 ASN A N 1
ATOM 986 C CA . ASN A 1 122 ? -2.758 2.979 15.577 1.00 97.62 122 ASN A CA 1
ATOM 987 C C . ASN A 1 122 ? -3.841 4.043 15.812 1.00 97.62 122 ASN A C 1
ATOM 989 O O . ASN A 1 122 ? -4.844 3.747 16.463 1.00 97.62 122 ASN A O 1
ATOM 993 N N . ARG A 1 123 ? -3.662 5.267 15.290 1.00 96.69 123 ARG A N 1
ATOM 994 C CA . ARG A 1 123 ? -4.707 6.303 15.338 1.00 96.69 123 ARG A CA 1
ATOM 995 C C . ARG A 1 123 ? -5.909 5.917 14.481 1.00 96.69 123 ARG A C 1
ATOM 997 O O . ARG A 1 123 ? -7.028 6.018 14.972 1.00 96.69 123 ARG A O 1
ATOM 1004 N N . MET A 1 124 ? -5.675 5.430 13.260 1.00 95.06 124 MET A N 1
ATOM 1005 C CA . MET A 1 124 ? -6.743 4.930 12.383 1.00 95.06 124 MET A CA 1
ATOM 1006 C C . MET A 1 124 ? -7.535 3.816 13.070 1.00 95.06 124 MET A C 1
ATOM 1008 O O . MET A 1 124 ? -8.744 3.938 13.236 1.00 95.06 124 MET A O 1
ATOM 1012 N N . LYS A 1 125 ? -6.832 2.807 13.604 1.00 94.06 125 LYS A N 1
ATOM 1013 C CA . LYS A 1 125 ? -7.441 1.692 14.336 1.00 94.06 125 LYS A CA 1
ATOM 1014 C C . LYS A 1 125 ? -8.362 2.165 15.456 1.00 94.06 125 LYS A C 1
ATOM 1016 O O . LYS A 1 125 ? -9.459 1.647 15.606 1.00 94.06 125 LYS A O 1
ATOM 1021 N N . LYS A 1 126 ? -7.908 3.138 16.255 1.00 91.12 126 LYS A N 1
ATOM 1022 C CA . LYS A 1 126 ? -8.688 3.668 17.378 1.00 91.12 126 LYS A CA 1
ATOM 1023 C C . LYS A 1 126 ? -9.995 4.301 16.896 1.00 91.12 126 LYS A C 1
ATOM 1025 O O . LYS A 1 126 ? -11.024 4.063 17.519 1.00 91.12 126 LYS A O 1
ATOM 1030 N N . ASN A 1 127 ? -9.951 5.063 15.806 1.00 84.19 127 ASN A N 1
ATOM 1031 C CA . ASN A 1 127 ? -11.127 5.733 15.255 1.00 84.19 127 ASN A CA 1
ATOM 1032 C C . ASN A 1 127 ? -12.171 4.739 14.723 1.00 84.19 127 ASN A C 1
ATOM 1034 O O . ASN A 1 127 ? -13.357 4.987 14.893 1.00 84.19 127 ASN A O 1
ATOM 1038 N N . ASP A 1 128 ? -11.746 3.602 14.166 1.00 74.50 128 ASP A N 1
ATOM 1039 C CA . ASP A 1 128 ? -12.671 2.581 13.648 1.00 74.50 128 ASP A CA 1
ATOM 1040 C C . ASP A 1 128 ? -13.242 1.660 14.749 1.00 74.50 128 ASP A C 1
ATOM 1042 O O . ASP A 1 128 ? -14.253 0.991 14.538 1.00 74.50 128 ASP A O 1
ATOM 1046 N N . THR A 1 129 ? -12.632 1.638 15.942 1.00 64.88 129 THR A N 1
ATOM 1047 C CA . THR A 1 129 ? -13.069 0.816 17.094 1.00 64.88 129 THR A CA 1
ATOM 1048 C C . THR A 1 129 ? -13.998 1.514 18.094 1.00 64.88 129 THR A C 1
ATOM 1050 O O . THR A 1 129 ? -14.446 0.861 19.033 1.00 64.88 129 THR A O 1
ATOM 1053 N N . ILE A 1 130 ? -14.259 2.816 17.953 1.00 55.97 130 ILE A N 1
ATOM 1054 C CA . ILE A 1 130 ? -15.154 3.547 18.864 1.00 55.97 130 ILE A CA 1
ATOM 1055 C C . ILE A 1 130 ? -16.569 3.530 18.268 1.00 55.97 130 ILE A C 1
ATOM 1057 O O . ILE A 1 130 ? -16.794 4.121 17.214 1.00 55.97 130 ILE A O 1
ATOM 1061 N N . ASP A 1 131 ? -17.479 2.831 18.948 1.00 47.94 131 ASP A N 1
ATOM 1062 C CA . ASP A 1 131 ? -18.942 2.967 18.861 1.00 47.94 131 ASP A CA 1
ATOM 1063 C C . ASP A 1 131 ? -19.459 3.586 20.168 1.00 47.94 131 ASP A C 1
ATOM 1065 O O . ASP A 1 131 ? -18.949 3.186 21.246 1.00 47.94 131 ASP A O 1
#

InterPro domains:
  IPR011990 Tetratricopeptide-like helical domain superfamily [G3DSA:1.25.40.10] (1-129)
  IPR011990 Tetratricopeptide-like helical domain superfamily [SSF48452] (2-81)

pLDDT: mean 84.74, std 16.26, range [31.73, 98.62]

Secondary structure (DSSP, 8-state):
-HHHHHHHHHHHHHHHHHHHHHHHT----SHHHHHHHHHHHHHHHHHHHHHT-HHHHHHHHHHHHHHHHHTT-HHHHHHHHHHHHHHHHHTT--HHHHHHHHHHHHHHHHHTT-HHHHHHHHHHHHHHT--